Protein AF-R5M128-F1 (afdb_monomer_lite)

pLDDT: mean 86.74, std 19.08, range [31.5, 98.19]

Radius of gyration: 17.35 Å; chains: 1; bounding box: 44×53×37 Å

Foldseek 3Di:
DDDDPPVVVVVVPPPPPFQKKKWKWQDKDLDPVVVCVVCVVPPQWDWDADPSITIITRAMASDPVLSVLLNVLVVVVVTDIDIDMDGDDDPVLVVLRVVLNVVSVVDSDNVSNSVSRSVSNVCCCVRPVVVD

Sequence (132 aa):
MLLNSTYKEKLVNTFSEGKTYYFIQEGVYSSKEIMTENTKDIQVKTVDTLNNKHYVYLGITRDNNNAKKIKDIYEKKGYQIYIKEQNLSNEEFYNNVTQFDILVNSTDKASEILTIEEVVLANYEELIKKDK

Secondary structure (DSSP, 8-state):
----THHHHTTTTTS-SPEEEEEEEEEEES-HHHHHHHTTT--S-EEEEETTEEEEEEEEES-HHHHHHHHHHHHTTT---EEEEEEE--HHHHHHHHHHHHHHHT---HHHHHHHHHHHHHHHIIIIITT-

Structure (mmCIF, N/CA/C/O backbone):
data_AF-R5M128-F1
#
_entry.id   AF-R5M128-F1
#
loop_
_atom_site.group_PDB
_atom_site.id
_atom_site.type_symbol
_atom_site.label_atom_id
_atom_site.label_alt_id
_atom_site.label_comp_id
_atom_site.label_asym_id
_atom_site.label_entity_id
_atom_site.label_seq_id
_atom_site.pdbx_PDB_ins_code
_atom_site.Cartn_x
_atom_site.Cartn_y
_atom_site.Cartn_z
_atom_site.occupancy
_atom_site.B_iso_or_equiv
_atom_site.auth_seq_id
_atom_site.auth_comp_id
_atom_site.auth_asym_id
_atom_site.auth_atom_id
_atom_site.pdbx_PDB_model_num
ATOM 1 N N . MET A 1 1 ? 27.737 -44.359 1.177 1.00 41.59 1 MET A N 1
ATOM 2 C CA . MET A 1 1 ? 27.765 -43.246 0.205 1.00 41.59 1 MET A CA 1
ATOM 3 C C . MET A 1 1 ? 26.893 -42.139 0.785 1.00 41.59 1 MET A C 1
ATOM 5 O O . MET A 1 1 ? 25.680 -42.285 0.815 1.00 41.59 1 MET A O 1
ATOM 9 N N . LEU A 1 2 ? 27.514 -41.142 1.419 1.00 39.62 2 LEU A N 1
ATOM 10 C CA . LEU A 1 2 ? 26.831 -40.061 2.139 1.00 39.62 2 LEU A CA 1
ATOM 11 C C . LEU A 1 2 ? 26.387 -38.999 1.125 1.00 39.62 2 LEU A C 1
ATOM 13 O O . LEU A 1 2 ? 27.213 -38.249 0.615 1.00 39.62 2 LEU A O 1
ATOM 17 N N . LEU A 1 3 ? 25.095 -38.958 0.803 1.00 40.31 3 LEU A N 1
ATOM 18 C CA . LEU A 1 3 ? 24.503 -37.869 0.027 1.00 40.31 3 LEU A CA 1
ATOM 19 C C . LEU A 1 3 ? 24.224 -36.685 0.964 1.00 40.31 3 LEU A C 1
ATOM 21 O O . LEU A 1 3 ? 23.192 -36.620 1.623 1.00 40.31 3 LEU A O 1
ATOM 25 N N . ASN A 1 4 ? 25.225 -35.804 1.037 1.00 43.94 4 ASN A N 1
ATOM 26 C CA . ASN A 1 4 ? 25.215 -34.377 1.380 1.00 43.94 4 ASN A CA 1
ATOM 27 C C . ASN A 1 4 ? 23.921 -33.805 1.997 1.00 43.94 4 ASN A C 1
ATOM 29 O O . ASN A 1 4 ? 23.037 -33.316 1.288 1.00 43.94 4 ASN A O 1
ATOM 33 N N . SER A 1 5 ? 23.905 -33.699 3.330 1.00 46.16 5 SER A N 1
ATOM 34 C CA . SER A 1 5 ? 23.021 -32.799 4.096 1.00 46.16 5 SER A CA 1
ATOM 35 C C . SER A 1 5 ? 23.108 -31.335 3.635 1.00 46.16 5 SER A C 1
ATOM 37 O O . SER A 1 5 ? 22.156 -30.574 3.799 1.00 46.16 5 SER A O 1
ATOM 39 N N . THR A 1 6 ? 24.197 -30.968 2.959 1.00 45.31 6 THR A N 1
ATOM 40 C CA . THR A 1 6 ? 24.442 -29.644 2.380 1.00 45.31 6 THR A CA 1
ATOM 41 C C . THR A 1 6 ? 23.400 -29.245 1.330 1.00 45.31 6 THR A C 1
ATOM 43 O O . THR A 1 6 ? 23.139 -28.060 1.155 1.00 45.31 6 THR A O 1
ATOM 46 N N . TYR A 1 7 ? 22.767 -30.198 0.628 1.00 45.59 7 TYR A N 1
ATOM 47 C CA . TYR A 1 7 ? 21.752 -29.859 -0.381 1.00 45.59 7 TYR A CA 1
ATOM 48 C C . TYR A 1 7 ? 20.417 -29.437 0.253 1.00 45.59 7 TYR A C 1
ATOM 50 O O . TYR A 1 7 ? 19.707 -28.604 -0.305 1.00 45.59 7 TYR A O 1
ATOM 58 N N . LYS A 1 8 ? 20.096 -29.957 1.448 1.00 37.50 8 LYS A N 1
ATOM 59 C CA . LYS A 1 8 ? 18.916 -29.530 2.215 1.00 37.50 8 LYS A CA 1
ATOM 60 C C . LYS A 1 8 ? 19.147 -28.190 2.916 1.00 37.50 8 LYS A C 1
ATOM 62 O O . LYS A 1 8 ? 18.238 -27.371 2.924 1.00 37.50 8 LYS A O 1
ATOM 67 N N . GLU A 1 9 ? 20.355 -27.928 3.418 1.00 38.44 9 GLU A N 1
ATOM 68 C CA . GLU A 1 9 ? 20.714 -26.613 3.981 1.00 38.44 9 GLU A CA 1
ATOM 69 C C . GLU A 1 9 ? 20.738 -25.504 2.921 1.00 38.44 9 GLU A C 1
ATOM 71 O O . GLU A 1 9 ? 20.343 -24.372 3.193 1.00 38.44 9 GLU A O 1
ATOM 76 N N . LYS A 1 10 ? 21.110 -25.820 1.674 1.00 31.50 10 LYS A N 1
ATOM 77 C CA . LYS A 1 10 ? 21.168 -24.821 0.597 1.00 31.50 10 LYS A CA 1
ATOM 78 C C . LYS A 1 10 ? 19.793 -24.311 0.141 1.00 31.50 10 LYS A C 1
ATOM 80 O O . LYS A 1 10 ? 19.727 -23.236 -0.443 1.00 31.50 10 LYS A O 1
ATOM 85 N N . LEU A 1 11 ? 18.707 -25.032 0.437 1.00 35.72 11 LEU A N 1
ATOM 86 C CA . LEU A 1 11 ? 17.335 -24.562 0.192 1.00 35.72 11 LEU A CA 1
ATOM 87 C C . LEU A 1 11 ? 16.783 -23.686 1.330 1.00 35.72 11 LEU A C 1
ATOM 89 O O . LEU A 1 11 ? 15.752 -23.047 1.152 1.00 35.72 11 LEU A O 1
ATOM 93 N N . VAL A 1 12 ? 17.470 -23.624 2.476 1.00 37.47 12 VAL A N 1
ATOM 94 C CA . VAL A 1 12 ? 17.069 -22.810 3.638 1.00 37.47 12 VAL A CA 1
ATOM 95 C C . VAL A 1 12 ? 17.740 -21.423 3.626 1.00 37.47 12 VAL A C 1
ATOM 97 O O . VAL A 1 12 ? 17.265 -20.506 4.284 1.00 37.47 12 VAL A O 1
ATOM 100 N N . ASN A 1 13 ? 18.756 -21.209 2.781 1.00 36.06 13 ASN A N 1
ATOM 101 C CA . ASN A 1 13 ? 19.541 -19.966 2.702 1.00 36.06 13 ASN A CA 1
ATOM 102 C C . ASN A 1 13 ? 19.133 -19.001 1.565 1.00 36.06 13 ASN A C 1
ATOM 104 O O . ASN A 1 13 ? 19.962 -18.257 1.044 1.00 36.06 13 ASN A O 1
ATOM 108 N N . THR A 1 14 ? 17.866 -18.994 1.143 1.00 32.91 14 THR A N 1
ATOM 109 C CA . THR A 1 14 ? 17.341 -17.955 0.221 1.00 32.91 14 THR A CA 1
ATOM 110 C C . THR A 1 14 ? 16.036 -17.323 0.705 1.00 32.91 14 THR A C 1
ATOM 112 O O . THR A 1 14 ? 15.347 -16.654 -0.060 1.00 32.91 14 THR A O 1
ATOM 115 N N . PHE A 1 15 ? 15.725 -17.451 1.999 1.00 43.53 15 PHE A N 1
ATOM 116 C CA . PHE A 1 15 ? 15.064 -16.350 2.690 1.00 43.53 15 PHE A CA 1
ATOM 117 C C . PHE A 1 15 ? 16.120 -15.262 2.815 1.00 43.53 15 PHE A C 1
ATOM 119 O O . PHE A 1 15 ? 16.946 -15.285 3.721 1.00 43.53 15 PHE A O 1
ATOM 126 N N . SER A 1 16 ? 16.167 -14.354 1.843 1.00 41.44 16 SER A N 1
ATOM 127 C CA . SER A 1 16 ? 16.842 -13.081 2.052 1.00 41.44 16 SER A CA 1
ATOM 128 C C . SER A 1 16 ? 16.399 -12.550 3.415 1.00 41.44 16 SER A C 1
ATOM 130 O O . SER A 1 16 ? 15.191 -12.479 3.649 1.00 41.44 16 SER A O 1
ATOM 132 N N . GLU A 1 17 ? 17.333 -12.121 4.261 1.00 51.16 17 GLU A N 1
ATOM 133 C CA . GLU A 1 17 ? 17.104 -11.277 5.449 1.00 51.16 17 GLU A CA 1
ATOM 134 C C . GLU A 1 17 ? 16.503 -9.900 5.069 1.00 51.16 17 GLU A C 1
ATOM 136 O O . GLU A 1 17 ? 16.745 -8.876 5.701 1.00 51.16 17 GLU A O 1
ATOM 141 N N . GLY A 1 18 ? 15.757 -9.845 3.967 1.00 57.12 18 GLY A N 1
ATOM 142 C CA . GLY A 1 18 ? 14.994 -8.707 3.525 1.00 57.12 18 GLY A CA 1
ATOM 143 C C . GLY A 1 18 ? 13.799 -8.548 4.441 1.00 57.12 18 GLY A C 1
ATOM 144 O O . GLY A 1 18 ? 13.167 -9.509 4.884 1.00 57.12 18 GLY A O 1
ATOM 145 N N . LYS A 1 19 ? 13.497 -7.297 4.736 1.00 80.12 19 LYS A N 1
ATOM 146 C CA . LYS A 1 19 ? 12.359 -6.957 5.563 1.00 80.12 19 LYS A CA 1
ATOM 147 C C . LYS A 1 19 ? 11.105 -7.154 4.705 1.00 80.12 19 LYS A C 1
ATOM 149 O O . LYS A 1 19 ? 11.045 -6.642 3.589 1.00 80.12 19 LYS A O 1
ATOM 154 N N . THR A 1 20 ? 10.149 -7.949 5.184 1.00 91.50 20 THR A N 1
ATOM 155 C CA . THR A 1 20 ? 8.923 -8.275 4.436 1.00 91.50 20 THR A CA 1
ATOM 156 C C . THR A 1 20 ? 7.897 -7.152 4.544 1.00 91.50 20 THR A C 1
ATOM 158 O O . THR A 1 20 ? 7.686 -6.592 5.623 1.00 91.50 20 THR A O 1
ATOM 161 N N . TYR A 1 21 ? 7.252 -6.860 3.418 1.00 96.56 21 TYR A N 1
ATOM 162 C CA . TYR A 1 21 ? 6.179 -5.885 3.260 1.00 96.56 21 TYR A CA 1
ATOM 163 C C . TYR A 1 21 ? 5.002 -6.521 2.522 1.00 96.56 21 TYR A C 1
ATOM 165 O O . TYR A 1 21 ? 5.182 -7.362 1.641 1.00 96.56 21 TYR A O 1
ATOM 173 N N . TYR A 1 22 ? 3.803 -6.057 2.838 1.00 98.00 22 TYR A N 1
ATOM 174 C CA . TYR A 1 22 ? 2.559 -6.358 2.154 1.00 98.00 22 TYR A CA 1
ATOM 175 C C . TYR A 1 22 ? 2.201 -5.192 1.236 1.00 98.00 22 TYR A C 1
ATOM 177 O O . TYR A 1 22 ? 1.893 -4.094 1.693 1.00 98.00 22 TYR A O 1
ATOM 185 N N . PHE A 1 23 ? 2.230 -5.445 -0.066 1.00 97.94 23 PHE A N 1
ATOM 186 C CA . PHE A 1 23 ? 1.823 -4.511 -1.106 1.00 97.94 23 PHE A CA 1
ATOM 187 C C . PHE A 1 23 ? 0.350 -4.728 -1.435 1.00 97.94 23 PHE A C 1
ATOM 189 O O . PHE A 1 23 ? -0.051 -5.836 -1.806 1.00 97.94 23 PHE A O 1
ATOM 196 N N . ILE A 1 24 ? -0.448 -3.669 -1.322 1.00 98.12 24 ILE A N 1
ATOM 197 C CA . ILE A 1 24 ? -1.867 -3.673 -1.666 1.00 98.12 24 ILE A CA 1
ATOM 198 C C . ILE A 1 24 ? -1.977 -3.335 -3.152 1.00 98.12 24 ILE A C 1
ATOM 200 O O . ILE A 1 24 ? -1.887 -2.178 -3.546 1.00 98.12 24 ILE A O 1
ATOM 204 N N . GLN A 1 25 ? -2.118 -4.355 -3.991 1.00 97.50 25 GLN A N 1
ATOM 205 C CA . GLN A 1 25 ? -2.122 -4.240 -5.445 1.00 97.50 25 GLN A CA 1
ATOM 206 C C . GLN A 1 25 ? -3.552 -4.208 -5.992 1.00 97.50 25 GLN A C 1
ATOM 208 O O . GLN A 1 25 ? -4.340 -5.116 -5.726 1.00 97.50 25 GLN A O 1
ATOM 213 N N . GLU A 1 26 ? -3.852 -3.205 -6.813 1.00 95.69 26 GLU A N 1
ATOM 214 C CA . GLU A 1 26 ? -5.118 -3.106 -7.552 1.00 95.69 26 GLU A CA 1
ATOM 215 C C . GLU A 1 26 ? -5.064 -3.944 -8.830 1.00 95.69 26 GLU A C 1
ATOM 217 O O . GLU A 1 26 ? -5.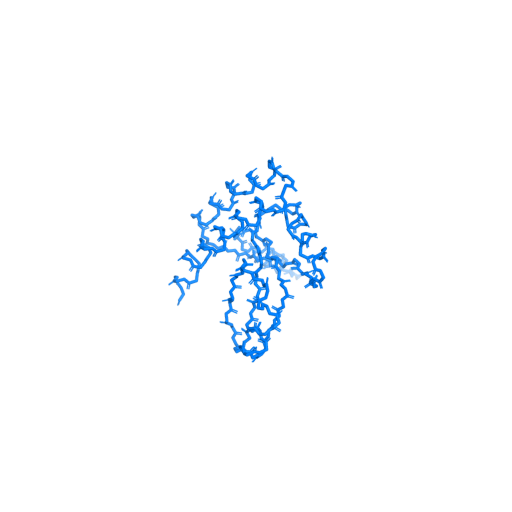882 -4.834 -9.049 1.00 95.69 26 GLU A O 1
ATOM 222 N N . GLY A 1 27 ? -4.018 -3.752 -9.631 1.00 93.75 27 GLY A N 1
ATOM 223 C CA . GLY A 1 27 ? -3.939 -4.376 -10.940 1.00 93.75 27 GLY A CA 1
ATOM 224 C C . GLY A 1 27 ? -2.544 -4.359 -11.542 1.00 93.75 27 GLY A C 1
ATOM 225 O O . GLY A 1 27 ? -1.613 -3.726 -11.036 1.00 93.75 27 GLY A O 1
ATOM 226 N N . VAL A 1 28 ? -2.417 -5.098 -12.642 1.00 95.19 28 VAL A N 1
ATOM 227 C CA . VAL A 1 28 ? -1.232 -5.099 -13.500 1.00 95.19 28 VAL A CA 1
ATOM 228 C C . VAL A 1 28 ? -1.689 -4.864 -14.929 1.00 95.19 28 VAL A C 1
ATOM 230 O O . VAL A 1 28 ? -2.492 -5.630 -15.459 1.00 95.19 28 VAL A O 1
ATOM 233 N N . TYR A 1 29 ? -1.150 -3.830 -15.561 1.00 94.94 29 TYR A N 1
ATOM 234 C CA . TYR A 1 29 ? -1.596 -3.365 -16.868 1.00 94.94 29 TYR A CA 1
ATOM 235 C C . TYR A 1 29 ? -0.469 -3.439 -17.889 1.00 94.94 29 TYR A C 1
ATOM 237 O O . TYR A 1 29 ? 0.658 -3.053 -17.605 1.00 94.94 29 TYR A O 1
ATOM 245 N N . SER A 1 30 ? -0.769 -3.894 -19.102 1.00 92.50 30 SER A N 1
ATOM 246 C CA . SER A 1 30 ? 0.180 -3.880 -20.226 1.00 92.50 30 SER A CA 1
ATOM 247 C C . SER A 1 30 ? 0.190 -2.555 -20.998 1.00 92.50 30 SER A C 1
ATOM 249 O O . SER A 1 30 ? 0.996 -2.385 -21.906 1.00 92.50 30 SER A O 1
ATOM 251 N N . SER A 1 31 ? -0.727 -1.634 -20.680 1.00 93.75 31 SER A N 1
ATOM 252 C CA . SER A 1 31 ? -0.841 -0.318 -21.310 1.00 93.75 31 SER A CA 1
ATOM 253 C C . SER A 1 31 ? -1.057 0.759 -20.256 1.00 93.75 31 SER A C 1
ATOM 255 O O . SER A 1 31 ? -1.929 0.630 -19.392 1.00 93.75 31 SER A O 1
ATOM 257 N N . LYS A 1 32 ? -0.287 1.844 -20.367 1.00 90.62 32 LYS A N 1
ATOM 258 C CA . LYS A 1 32 ? -0.420 3.033 -19.523 1.00 90.62 32 LYS A CA 1
ATOM 259 C C . LYS A 1 32 ? -1.794 3.689 -19.667 1.00 90.62 32 LYS A C 1
ATOM 261 O O . LYS A 1 32 ? -2.336 4.158 -18.679 1.00 90.62 32 LYS A O 1
ATOM 266 N N . GLU A 1 33 ? -2.361 3.694 -20.870 1.00 92.56 33 GLU A N 1
ATOM 267 C CA . GLU A 1 33 ? -3.670 4.301 -21.140 1.00 92.56 33 GLU A CA 1
ATOM 268 C C . GLU A 1 33 ? -4.788 3.576 -20.381 1.00 92.56 33 GLU A C 1
ATOM 270 O O . GLU A 1 33 ? -5.533 4.202 -19.632 1.00 92.56 33 GLU A O 1
ATOM 275 N N . ILE A 1 34 ? -4.826 2.242 -20.483 1.00 92.06 34 ILE A N 1
ATOM 276 C CA . ILE A 1 34 ? -5.805 1.404 -19.771 1.00 92.06 34 ILE A CA 1
ATOM 277 C C . ILE A 1 34 ? -5.644 1.564 -18.256 1.00 92.06 34 ILE A C 1
ATOM 279 O O . ILE A 1 34 ? -6.629 1.707 -17.537 1.00 92.06 34 ILE A O 1
ATOM 283 N N . MET A 1 35 ? -4.400 1.576 -17.768 1.00 94.38 35 MET A N 1
ATOM 284 C CA . MET A 1 35 ? -4.112 1.816 -16.355 1.00 94.38 35 MET A CA 1
ATOM 285 C C . MET A 1 35 ? -4.647 3.177 -15.896 1.00 94.38 35 MET A C 1
ATOM 287 O O . MET A 1 35 ? -5.277 3.264 -14.843 1.00 94.38 35 MET A O 1
ATOM 291 N N . THR A 1 36 ? -4.382 4.247 -16.650 1.00 90.50 36 THR A N 1
ATOM 292 C CA . THR A 1 36 ? -4.830 5.597 -16.297 1.00 90.50 36 THR A CA 1
ATOM 293 C C . THR A 1 36 ? -6.350 5.67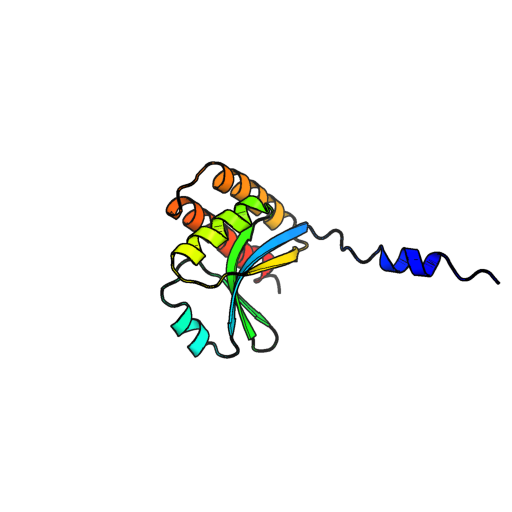4 -16.243 1.00 90.50 36 THR A C 1
ATOM 295 O O . THR A 1 36 ? -6.865 6.207 -15.266 1.00 90.50 36 THR A O 1
ATOM 298 N N . GLU A 1 37 ? -7.054 5.100 -17.219 1.00 92.25 37 GLU A N 1
ATOM 299 C CA . GLU A 1 37 ? -8.520 5.100 -17.244 1.00 92.25 37 GLU A CA 1
ATOM 300 C C . GLU A 1 37 ? -9.113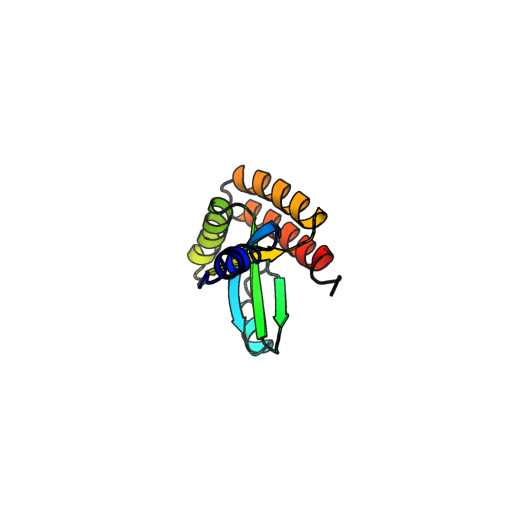 4.317 -16.064 1.00 92.25 37 GLU A C 1
ATOM 302 O O . GLU A 1 37 ? -9.962 4.836 -15.342 1.00 92.25 37 GLU A O 1
ATOM 307 N N . ASN A 1 38 ? -8.614 3.107 -15.799 1.00 88.75 38 ASN A N 1
ATOM 308 C CA . ASN A 1 38 ? -9.148 2.248 -14.736 1.00 88.75 38 ASN A CA 1
ATOM 309 C C . ASN A 1 38 ? -8.838 2.754 -13.324 1.00 88.75 38 ASN A C 1
ATOM 311 O O . ASN A 1 38 ? -9.535 2.416 -12.373 1.00 88.75 38 ASN A O 1
ATOM 315 N N . THR A 1 39 ? -7.796 3.572 -13.175 1.00 90.38 39 THR A N 1
ATOM 316 C CA . THR A 1 39 ? -7.360 4.083 -11.870 1.00 90.38 39 THR A CA 1
ATOM 317 C C . THR A 1 39 ? -7.617 5.579 -11.704 1.00 90.38 39 THR A C 1
ATOM 319 O O . THR A 1 39 ? -7.112 6.174 -10.752 1.00 90.38 39 THR A O 1
ATOM 322 N N . LYS A 1 40 ? -8.360 6.220 -12.615 1.00 90.50 40 LYS A N 1
ATOM 323 C CA . LYS A 1 40 ? -8.553 7.683 -12.637 1.00 90.50 40 LYS A CA 1
ATOM 324 C C . LYS A 1 40 ? -9.146 8.243 -11.342 1.00 90.50 40 LYS A C 1
ATOM 326 O O . LYS A 1 40 ? -8.734 9.309 -10.899 1.00 90.50 40 LYS A O 1
ATOM 331 N N . ASP A 1 41 ? -10.031 7.480 -10.705 1.00 91.94 41 ASP A N 1
ATOM 332 C CA . ASP A 1 41 ? -10.717 7.867 -9.467 1.00 91.94 41 ASP A CA 1
ATOM 333 C C . ASP A 1 41 ? -9.922 7.485 -8.202 1.00 91.94 41 ASP A C 1
ATOM 335 O O . ASP A 1 41 ? -10.329 7.771 -7.073 1.00 91.94 41 ASP A O 1
ATOM 339 N N . ILE A 1 42 ? -8.757 6.852 -8.377 1.00 91.69 42 ILE A N 1
ATOM 340 C CA . ILE A 1 42 ? -7.832 6.493 -7.305 1.00 91.69 42 ILE A CA 1
ATOM 341 C C . ILE A 1 42 ? -6.743 7.562 -7.214 1.00 91.69 42 ILE A C 1
ATOM 343 O O . ILE A 1 42 ? -5.833 7.618 -8.046 1.00 91.69 42 ILE A O 1
ATOM 347 N N . GLN A 1 43 ? -6.835 8.389 -6.173 1.00 87.19 43 GLN A N 1
ATOM 348 C CA . GLN A 1 43 ? -5.869 9.458 -5.901 1.00 87.19 43 GLN A CA 1
ATOM 349 C C . GLN A 1 43 ? -4.576 8.915 -5.283 1.00 87.19 43 GLN A C 1
ATOM 351 O O . GLN A 1 43 ? -3.487 9.202 -5.770 1.00 87.19 43 GLN A O 1
ATOM 356 N N . VAL A 1 44 ? -4.701 8.079 -4.250 1.00 91.00 44 VAL A N 1
ATOM 357 C CA . VAL A 1 44 ? -3.562 7.494 -3.533 1.00 91.00 44 VAL A CA 1
ATOM 358 C C . VAL A 1 44 ? -3.121 6.214 -4.240 1.00 91.00 44 VAL A C 1
ATOM 360 O O . VAL A 1 44 ? -3.787 5.182 -4.119 1.00 91.00 44 VAL A O 1
ATOM 363 N N . LYS A 1 45 ? -2.040 6.303 -5.027 1.00 95.06 45 LYS A N 1
ATOM 364 C CA . LYS A 1 45 ? -1.411 5.171 -5.724 1.00 95.06 45 LYS A CA 1
ATOM 365 C C . LYS A 1 45 ? 0.044 5.453 -6.108 1.00 95.06 45 LYS A C 1
ATOM 367 O O . LYS A 1 45 ? 0.417 6.591 -6.375 1.00 95.06 45 LYS A O 1
ATOM 372 N N . THR A 1 46 ? 0.827 4.390 -6.247 1.00 95.25 46 THR A N 1
ATOM 373 C CA . THR A 1 46 ? 2.139 4.370 -6.915 1.00 95.25 46 THR A CA 1
ATOM 374 C C . THR A 1 46 ? 2.107 3.344 -8.046 1.00 95.25 46 THR A C 1
ATOM 376 O O . THR A 1 46 ? 1.345 2.373 -7.998 1.00 95.25 46 THR A O 1
ATOM 379 N N . VAL A 1 47 ? 2.914 3.567 -9.085 1.00 93.94 47 VAL A N 1
ATOM 380 C CA . VAL A 1 47 ? 3.011 2.665 -10.237 1.00 93.94 47 VAL A CA 1
ATOM 381 C C . VAL A 1 47 ? 4.449 2.224 -10.433 1.00 93.94 47 VAL A C 1
ATOM 383 O O . VAL A 1 47 ? 5.302 3.047 -10.764 1.00 93.94 47 VAL A O 1
ATOM 386 N N . ASP A 1 48 ? 4.714 0.928 -10.303 1.00 91.06 48 ASP A N 1
ATOM 387 C CA . ASP A 1 48 ? 6.003 0.347 -10.682 1.00 91.06 48 ASP A CA 1
ATOM 388 C C . ASP A 1 48 ? 5.937 -0.218 -12.107 1.00 91.06 48 ASP A C 1
ATOM 390 O O . ASP A 1 48 ? 4.960 -0.868 -12.483 1.00 91.06 48 ASP A O 1
ATOM 394 N N . THR A 1 49 ? 6.952 0.060 -12.928 1.00 88.88 49 THR A N 1
ATOM 395 C CA . THR A 1 49 ? 6.992 -0.392 -14.326 1.00 88.88 49 THR A CA 1
ATOM 396 C C . THR A 1 49 ? 8.129 -1.379 -14.523 1.00 88.88 49 THR A C 1
ATOM 398 O O . THR A 1 49 ? 9.297 -1.009 -14.490 1.00 88.88 49 THR A O 1
ATOM 401 N N . LEU A 1 50 ? 7.777 -2.635 -14.790 1.00 86.38 50 LEU A N 1
ATOM 402 C CA . LEU A 1 50 ? 8.727 -3.724 -14.997 1.00 86.38 50 LEU A CA 1
ATOM 403 C C . LEU A 1 50 ? 8.302 -4.556 -16.207 1.00 86.38 50 LEU A C 1
ATOM 405 O O . LEU A 1 50 ? 7.158 -4.997 -16.284 1.00 86.38 50 LEU A O 1
ATOM 409 N N . ASN A 1 51 ? 9.221 -4.803 -17.146 1.00 87.19 51 ASN A N 1
ATOM 410 C CA . ASN A 1 51 ? 8.976 -5.626 -18.341 1.00 87.19 51 ASN A CA 1
ATOM 411 C C . ASN A 1 51 ? 7.708 -5.213 -19.119 1.00 87.19 51 ASN A C 1
ATOM 413 O O . ASN A 1 51 ? 6.877 -6.057 -19.460 1.00 87.19 51 ASN A O 1
ATOM 417 N N . ASN A 1 52 ? 7.539 -3.908 -19.356 1.00 88.19 52 ASN A N 1
ATOM 418 C CA . ASN A 1 52 ? 6.373 -3.307 -20.023 1.00 88.19 52 ASN A CA 1
ATOM 419 C C . ASN A 1 52 ? 5.024 -3.587 -19.333 1.00 88.19 52 ASN A C 1
ATOM 421 O O . ASN A 1 52 ? 3.969 -3.525 -19.964 1.00 88.19 52 ASN A O 1
ATOM 425 N N . LYS A 1 53 ? 5.047 -3.897 -18.037 1.00 92.94 53 LYS A N 1
ATOM 426 C CA . LYS A 1 53 ? 3.855 -4.004 -17.200 1.00 92.94 53 LYS A CA 1
ATOM 427 C C . LYS A 1 53 ? 3.876 -2.924 -16.136 1.00 92.94 53 LYS A C 1
ATOM 429 O O . LYS A 1 53 ? 4.926 -2.634 -15.571 1.00 92.94 53 LYS A O 1
ATOM 434 N N . HIS A 1 54 ? 2.707 -2.372 -15.858 1.00 93.81 54 HIS A N 1
ATOM 435 C CA . HIS A 1 54 ? 2.479 -1.333 -14.868 1.00 93.81 54 HIS A CA 1
ATOM 436 C C . HIS A 1 54 ? 1.726 -1.935 -13.686 1.00 93.81 54 HIS A C 1
ATOM 438 O O . HIS A 1 54 ? 0.568 -2.328 -13.822 1.00 93.81 54 HIS A O 1
ATOM 444 N N . TYR A 1 55 ? 2.402 -2.042 -12.551 1.00 95.06 55 TYR A N 1
ATOM 445 C CA . TYR A 1 55 ? 1.874 -2.577 -11.304 1.00 95.06 55 TYR A CA 1
ATOM 446 C C . TYR A 1 55 ? 1.364 -1.416 -10.464 1.00 95.06 55 TYR A C 1
ATOM 448 O O . TYR A 1 55 ? 2.137 -0.521 -10.127 1.00 95.06 55 TYR A O 1
ATOM 456 N N . VAL A 1 56 ? 0.071 -1.418 -10.149 1.00 96.69 56 VAL A N 1
ATOM 457 C CA . VAL A 1 56 ? -0.565 -0.346 -9.379 1.00 96.69 56 VAL A CA 1
ATOM 458 C C . VAL A 1 56 ? -0.682 -0.780 -7.928 1.00 96.69 56 VAL A C 1
ATOM 460 O O . VAL A 1 56 ? -1.392 -1.743 -7.622 1.00 96.69 56 VAL A O 1
ATOM 463 N N . TYR A 1 57 ? -0.009 -0.052 -7.041 1.00 97.44 57 TYR A N 1
ATOM 464 C CA . TYR A 1 57 ? -0.079 -0.268 -5.601 1.00 97.44 57 TYR A CA 1
ATOM 465 C C . TYR A 1 57 ? -0.806 0.890 -4.922 1.00 97.44 57 TYR A C 1
ATOM 467 O O . TYR A 1 57 ? -0.572 2.056 -5.237 1.00 97.44 57 TYR A O 1
ATOM 475 N N . LEU A 1 58 ? -1.694 0.547 -3.995 1.00 97.38 58 LEU A N 1
ATOM 476 C CA . LEU A 1 58 ? -2.577 1.459 -3.267 1.00 97.38 58 LEU A CA 1
ATOM 477 C C . LEU A 1 58 ? -2.194 1.616 -1.791 1.00 97.38 58 LEU A C 1
ATOM 479 O O . LEU A 1 58 ? -2.822 2.382 -1.071 1.00 97.38 58 LEU A O 1
ATOM 483 N N . GLY A 1 59 ? -1.190 0.869 -1.343 1.00 97.56 59 GLY A N 1
ATOM 484 C CA . GLY A 1 59 ? -0.664 0.932 0.010 1.00 97.56 59 GLY A CA 1
ATOM 485 C C . GLY A 1 59 ? 0.467 -0.068 0.209 1.00 97.56 59 GLY A C 1
ATOM 486 O O . GLY A 1 59 ? 0.592 -1.042 -0.549 1.00 97.56 59 GLY A O 1
ATOM 487 N N . ILE A 1 60 ? 1.294 0.187 1.216 1.00 98.19 60 ILE A N 1
ATOM 488 C CA . ILE A 1 60 ? 2.415 -0.668 1.611 1.00 98.19 60 ILE A CA 1
ATOM 489 C C . ILE A 1 60 ? 2.475 -0.681 3.134 1.00 98.19 60 ILE A C 1
ATOM 491 O O . ILE A 1 60 ? 2.572 0.352 3.777 1.00 98.19 60 ILE A O 1
ATOM 495 N N . THR A 1 61 ? 2.488 -1.864 3.726 1.00 98.19 61 THR A N 1
ATOM 496 C CA . THR A 1 61 ? 2.515 -2.018 5.185 1.00 98.19 61 THR A CA 1
ATOM 497 C C . THR A 1 61 ? 3.359 -3.217 5.565 1.00 98.19 61 THR A C 1
ATOM 499 O O . THR A 1 61 ? 3.610 -4.100 4.745 1.00 98.19 61 THR A O 1
ATOM 502 N N . ARG A 1 62 ? 3.821 -3.275 6.809 1.00 96.44 62 ARG A N 1
ATOM 503 C CA . ARG A 1 62 ? 4.485 -4.459 7.359 1.00 96.44 62 ARG A CA 1
ATOM 504 C C . ARG A 1 62 ? 3.588 -5.246 8.308 1.00 96.44 62 ARG A C 1
ATOM 506 O O . ARG A 1 62 ? 3.965 -6.336 8.738 1.00 96.44 62 ARG A O 1
ATOM 513 N N . ASP A 1 63 ? 2.396 -4.737 8.590 1.00 96.62 63 ASP A N 1
ATOM 514 C CA . ASP A 1 63 ? 1.395 -5.367 9.434 1.00 96.62 63 ASP A CA 1
ATOM 515 C C . ASP A 1 63 ? 0.289 -6.000 8.570 1.00 96.62 63 ASP A C 1
ATOM 517 O O . ASP A 1 63 ? -0.356 -5.362 7.737 1.00 96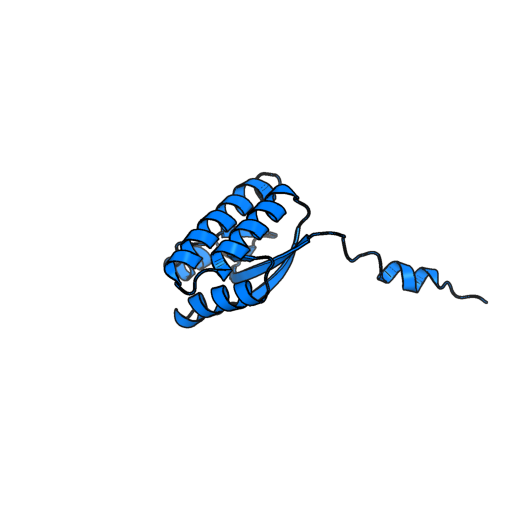.62 63 ASP A O 1
ATOM 521 N N . ASN A 1 64 ? 0.051 -7.298 8.766 1.00 95.25 64 ASN A N 1
ATOM 522 C CA . ASN A 1 64 ? -0.947 -8.042 7.997 1.00 95.25 64 ASN A CA 1
ATOM 523 C C . ASN A 1 64 ? -2.388 -7.555 8.257 1.00 95.25 64 ASN A C 1
ATOM 525 O O . ASN A 1 64 ? -3.232 -7.608 7.360 1.00 95.25 64 ASN A O 1
ATOM 529 N N . ASN A 1 65 ? -2.686 -7.083 9.469 1.00 96.62 65 ASN A N 1
ATOM 530 C CA . ASN A 1 65 ? -3.990 -6.524 9.815 1.00 96.62 65 ASN A CA 1
ATOM 531 C C . ASN A 1 65 ? -4.188 -5.162 9.150 1.00 96.62 65 ASN A C 1
ATOM 533 O O . ASN A 1 65 ? -5.263 -4.922 8.601 1.00 96.62 65 ASN A O 1
ATOM 537 N N . ASN A 1 66 ? -3.151 -4.320 9.107 1.00 97.94 66 ASN A N 1
ATOM 538 C CA . ASN A 1 66 ? -3.191 -3.078 8.330 1.00 97.94 66 ASN A CA 1
ATOM 539 C C . ASN A 1 66 ? -3.397 -3.373 6.842 1.00 97.94 66 ASN A C 1
ATOM 541 O O . ASN A 1 66 ? -4.238 -2.740 6.208 1.00 97.94 66 ASN A O 1
ATOM 545 N N . ALA A 1 67 ? -2.735 -4.401 6.297 1.00 98.12 67 ALA A N 1
ATOM 546 C CA . ALA A 1 67 ? -2.909 -4.787 4.896 1.00 98.12 67 ALA A CA 1
ATOM 547 C C . ALA A 1 67 ? -4.368 -5.146 4.581 1.00 98.12 67 ALA A C 1
ATOM 549 O O . ALA A 1 67 ? -4.916 -4.716 3.565 1.00 98.12 67 ALA A O 1
ATOM 550 N N . LYS A 1 68 ? -5.020 -5.897 5.477 1.00 97.88 68 LYS A N 1
ATOM 551 C CA . LYS A 1 68 ? -6.451 -6.222 5.382 1.00 97.88 68 LYS A CA 1
ATOM 552 C C . LYS A 1 68 ? -7.329 -4.979 5.530 1.00 97.88 68 LYS A C 1
ATOM 554 O O . LYS A 1 68 ? -8.243 -4.796 4.739 1.00 97.88 68 LYS A O 1
ATOM 559 N N . LYS A 1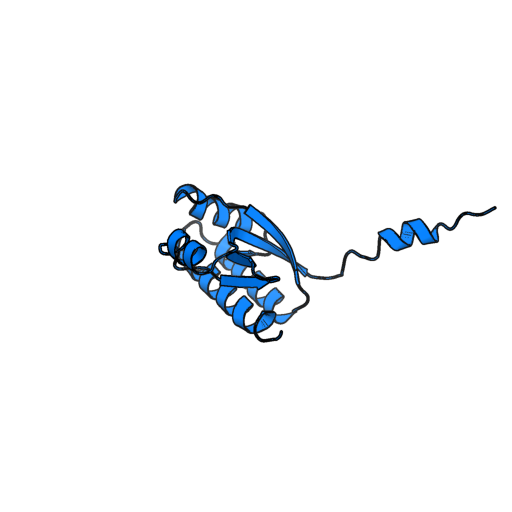 69 ? -7.023 -4.093 6.481 1.00 97.31 69 LYS A N 1
ATOM 560 C CA . LYS A 1 69 ? -7.762 -2.842 6.706 1.00 97.31 69 LYS A CA 1
ATOM 561 C C . LYS A 1 69 ? -7.736 -1.942 5.463 1.00 97.31 69 LYS A C 1
ATOM 563 O O . LYS A 1 69 ? -8.782 -1.459 5.035 1.00 97.31 69 LYS A O 1
ATOM 568 N N . ILE A 1 70 ? -6.567 -1.768 4.844 1.00 97.94 70 ILE A N 1
ATOM 569 C CA . ILE A 1 70 ? -6.399 -0.991 3.606 1.00 97.94 70 ILE A CA 1
ATOM 570 C C . ILE A 1 70 ? -7.135 -1.673 2.449 1.00 97.94 70 ILE A C 1
ATOM 572 O O . ILE A 1 70 ? -7.882 -1.021 1.718 1.00 97.94 70 ILE A O 1
ATOM 576 N N . LYS A 1 71 ? -6.984 -2.996 2.311 1.00 97.69 71 LYS A N 1
ATOM 577 C CA . LYS A 1 71 ? -7.715 -3.791 1.320 1.00 97.69 71 LYS A CA 1
ATOM 578 C C . LYS A 1 71 ? -9.230 -3.564 1.419 1.00 97.69 71 LYS A C 1
ATOM 580 O O . LYS A 1 71 ? -9.853 -3.216 0.417 1.00 97.69 71 LYS A O 1
ATOM 585 N N . ASP A 1 72 ? -9.798 -3.680 2.615 1.00 97.81 72 ASP A N 1
ATOM 586 C CA . ASP A 1 72 ? -11.236 -3.530 2.852 1.00 97.81 72 ASP A CA 1
ATOM 587 C C . ASP A 1 72 ? -11.752 -2.133 2.471 1.00 97.81 72 ASP A C 1
ATOM 589 O O . ASP A 1 72 ? -12.882 -1.997 1.999 1.00 97.81 72 ASP A O 1
ATOM 593 N N . ILE A 1 73 ? -10.946 -1.077 2.658 1.00 97.06 73 ILE A N 1
ATOM 594 C CA . ILE A 1 73 ? -11.308 0.295 2.261 1.00 97.06 73 ILE A CA 1
ATOM 595 C C . ILE A 1 73 ? -11.550 0.378 0.752 1.00 97.06 73 ILE A C 1
ATOM 597 O O . ILE A 1 73 ? -12.515 1.012 0.321 1.00 97.06 73 ILE A O 1
ATOM 601 N N . TYR A 1 74 ? -10.686 -0.241 -0.050 1.00 96.50 74 TYR A N 1
ATOM 602 C CA . TYR A 1 74 ? -10.794 -0.205 -1.506 1.00 96.50 74 TYR A CA 1
ATOM 603 C C . TYR A 1 74 ? -11.810 -1.219 -2.047 1.00 96.50 74 TYR A C 1
ATOM 605 O O . TYR A 1 74 ? -12.556 -0.880 -2.966 1.00 96.50 74 TYR A O 1
ATOM 613 N N . GLU A 1 75 ? -11.942 -2.403 -1.445 1.00 96.50 75 GLU A N 1
ATOM 614 C CA . GLU A 1 75 ? -12.986 -3.364 -1.835 1.00 96.50 75 GLU A CA 1
ATOM 615 C C . GLU A 1 75 ? -14.396 -2.803 -1.595 1.00 96.50 75 GLU A C 1
ATOM 617 O O . GLU A 1 75 ? -15.271 -2.941 -2.449 1.00 96.50 75 GLU A O 1
ATOM 622 N N . LYS A 1 76 ? -14.611 -2.051 -0.504 1.00 96.25 76 LYS A N 1
ATOM 623 C CA . LYS A 1 76 ? -15.874 -1.322 -0.266 1.00 96.25 76 LYS A CA 1
ATOM 624 C C . LYS A 1 76 ? -16.165 -0.242 -1.313 1.00 96.25 76 LYS A C 1
ATOM 626 O O . LYS A 1 76 ? -17.319 0.149 -1.468 1.00 96.25 76 LYS A O 1
ATOM 631 N N . LYS A 1 77 ? -15.142 0.240 -2.024 1.00 93.25 77 LYS A N 1
ATOM 632 C CA . LYS A 1 77 ? -15.276 1.173 -3.155 1.00 93.25 77 LYS A CA 1
ATOM 633 C C . LYS A 1 77 ? -15.452 0.456 -4.502 1.00 93.25 77 LYS A C 1
ATOM 635 O O . LYS A 1 77 ? -15.579 1.130 -5.516 1.00 93.25 77 LYS A O 1
ATOM 640 N N . GLY A 1 78 ? -15.483 -0.880 -4.514 1.00 94.06 78 GLY A N 1
ATOM 641 C CA . GLY A 1 78 ? -15.711 -1.695 -5.709 1.00 94.06 78 GLY A CA 1
ATOM 642 C C . GLY A 1 78 ? -14.446 -2.145 -6.441 1.00 94.06 78 GLY A C 1
ATOM 643 O O . GLY A 1 78 ? -14.558 -2.718 -7.521 1.00 94.06 78 GLY A O 1
ATOM 644 N N . TYR A 1 79 ? -13.255 -1.916 -5.879 1.00 93.88 79 TYR A N 1
ATOM 645 C CA . TYR A 1 79 ? -12.000 -2.361 -6.488 1.00 93.88 79 TYR A CA 1
ATOM 646 C C . TYR A 1 79 ? -11.670 -3.798 -6.094 1.00 93.88 79 TYR A C 1
ATOM 648 O O . TYR A 1 79 ? -11.881 -4.204 -4.954 1.00 93.88 79 TYR A O 1
ATOM 656 N N . GLN A 1 80 ? -11.097 -4.563 -7.020 1.00 93.56 80 GLN A N 1
ATOM 657 C CA . GLN A 1 80 ? -10.560 -5.883 -6.713 1.00 93.56 80 GLN A CA 1
ATOM 658 C C . GLN A 1 80 ? -9.113 -5.745 -6.242 1.00 93.56 80 GLN A C 1
ATOM 660 O O . GLN A 1 80 ? -8.267 -5.255 -6.982 1.00 93.56 80 GLN A O 1
ATOM 665 N N . ILE A 1 81 ? -8.825 -6.187 -5.017 1.00 96.69 81 ILE A N 1
ATOM 666 C CA . ILE A 1 81 ? -7.544 -5.913 -4.365 1.00 96.69 81 ILE A CA 1
ATOM 667 C C . ILE A 1 81 ? -6.824 -7.197 -3.957 1.00 96.69 81 ILE A C 1
ATOM 669 O O . ILE A 1 81 ? -7.398 -8.123 -3.374 1.00 96.69 81 ILE A O 1
ATOM 673 N N . TYR A 1 82 ? -5.518 -7.219 -4.201 1.00 97.12 82 TYR A N 1
ATOM 674 C CA . TYR A 1 82 ? -4.625 -8.322 -3.877 1.00 97.12 82 TYR A CA 1
ATOM 675 C C . TYR A 1 82 ? -3.553 -7.870 -2.893 1.00 97.12 82 TYR A C 1
ATOM 677 O O . TYR A 1 82 ? -2.971 -6.806 -3.052 1.00 97.1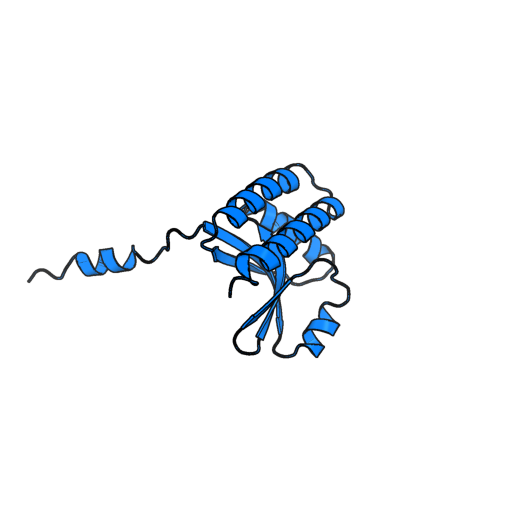2 82 TYR A O 1
ATOM 685 N N . ILE A 1 83 ? -3.234 -8.711 -1.912 1.00 97.50 83 ILE A N 1
ATOM 686 C CA . ILE A 1 83 ? -2.078 -8.496 -1.038 1.00 97.50 83 ILE A CA 1
ATOM 687 C C . ILE A 1 83 ? -0.919 -9.332 -1.585 1.00 97.50 83 ILE A C 1
ATOM 689 O O . ILE A 1 83 ? -1.072 -10.537 -1.806 1.00 97.50 83 ILE A O 1
ATOM 693 N N . LYS A 1 84 ? 0.223 -8.693 -1.843 1.00 95.81 84 LYS A N 1
ATOM 694 C CA . LYS A 1 84 ? 1.443 -9.337 -2.341 1.00 95.81 84 LYS A CA 1
ATOM 695 C C . LYS A 1 84 ? 2.589 -9.104 -1.374 1.00 95.81 84 LYS A C 1
ATOM 697 O O . LYS A 1 84 ? 2.899 -7.965 -1.049 1.00 95.81 84 LYS A O 1
ATOM 702 N N . GLU A 1 85 ? 3.227 -10.179 -0.940 1.00 95.19 85 GLU A N 1
ATOM 703 C CA . GLU A 1 85 ? 4.437 -10.081 -0.131 1.00 95.19 85 GLU A CA 1
ATOM 704 C C . GLU A 1 85 ? 5.635 -9.732 -1.013 1.00 95.19 85 GLU A C 1
ATOM 706 O O . GLU A 1 85 ? 5.831 -10.327 -2.076 1.00 95.19 85 GLU A O 1
ATOM 711 N N . GLN A 1 86 ? 6.430 -8.763 -0.570 1.00 92.00 86 GLN A N 1
ATOM 712 C CA . GLN A 1 86 ? 7.697 -8.401 -1.192 1.00 92.00 86 GLN A CA 1
ATOM 713 C C . GLN A 1 86 ? 8.753 -8.170 -0.116 1.00 92.00 86 GLN A C 1
ATOM 715 O O . GLN A 1 86 ? 8.470 -7.610 0.944 1.00 92.00 86 GLN A O 1
ATOM 720 N N . ASN A 1 87 ? 9.984 -8.580 -0.408 1.00 91.19 87 ASN A N 1
ATOM 721 C CA . ASN A 1 87 ? 11.130 -8.304 0.446 1.00 91.19 87 ASN A CA 1
ATOM 722 C C . ASN A 1 87 ? 11.898 -7.117 -0.125 1.00 91.19 87 ASN A C 1
ATOM 724 O O . ASN A 1 87 ? 12.277 -7.130 -1.297 1.00 91.19 87 ASN A O 1
ATOM 728 N N . LEU A 1 88 ? 12.139 -6.114 0.716 1.00 89.69 88 LEU A N 1
ATOM 729 C CA . LEU A 1 88 ? 12.966 -4.961 0.380 1.00 89.69 88 LEU A CA 1
ATOM 730 C C . LEU A 1 88 ? 14.111 -4.833 1.382 1.00 89.69 88 LEU A C 1
ATOM 732 O O . LEU A 1 88 ? 13.961 -5.123 2.573 1.00 89.69 88 LEU A O 1
ATOM 736 N N . SER A 1 89 ? 15.247 -4.354 0.887 1.00 88.69 89 SER A N 1
ATOM 737 C CA . SER A 1 89 ? 16.459 -4.136 1.676 1.00 88.69 89 SER A CA 1
ATOM 738 C C . SER A 1 89 ? 16.774 -2.644 1.747 1.00 88.69 89 SER A C 1
ATOM 740 O O . SER A 1 89 ? 17.737 -2.182 1.148 1.00 88.69 89 SER A O 1
ATOM 742 N N . ASN A 1 90 ? 15.937 -1.885 2.459 1.00 91.56 90 ASN A N 1
ATOM 743 C CA . ASN A 1 90 ? 16.180 -0.476 2.773 1.00 91.56 90 ASN A CA 1
ATOM 744 C C . ASN A 1 90 ? 15.774 -0.214 4.234 1.00 91.56 90 ASN A C 1
ATOM 746 O O . ASN A 1 90 ? 14.624 -0.426 4.628 1.00 91.56 90 ASN A O 1
ATOM 750 N N . GLU A 1 91 ? 16.742 0.170 5.066 1.00 91.62 91 GLU A N 1
ATOM 751 C CA . GLU A 1 91 ? 16.531 0.338 6.506 1.00 91.62 91 GLU A CA 1
ATOM 752 C C . GLU A 1 91 ? 15.718 1.585 6.855 1.00 91.62 91 GLU A C 1
ATOM 754 O O . GLU A 1 91 ? 14.880 1.527 7.755 1.00 91.62 91 GLU A O 1
ATOM 759 N N . GLU A 1 92 ? 15.914 2.673 6.120 1.00 93.88 92 GLU A N 1
ATOM 760 C CA . GLU A 1 92 ? 15.177 3.916 6.317 1.00 93.88 92 GLU A CA 1
ATOM 761 C C . GLU A 1 92 ? 13.692 3.723 6.000 1.00 93.88 92 GLU A C 1
ATOM 763 O O . GLU A 1 92 ? 12.836 3.943 6.857 1.00 93.88 92 GLU A O 1
ATOM 768 N N . PHE A 1 93 ? 13.385 3.173 4.824 1.00 95.62 93 PHE A N 1
ATOM 769 C CA . PHE A 1 93 ? 12.016 2.868 4.420 1.00 95.62 93 PHE A CA 1
ATOM 770 C C . PHE A 1 93 ? 11.333 1.916 5.409 1.00 95.62 93 PHE A C 1
ATOM 772 O O . PHE A 1 93 ? 10.166 2.082 5.753 1.00 95.62 93 PHE A O 1
ATOM 779 N N . TYR A 1 94 ? 12.063 0.929 5.929 1.00 94.62 94 TYR A N 1
ATOM 780 C CA . TYR A 1 94 ? 11.558 0.050 6.981 1.00 94.62 94 TYR A CA 1
ATOM 781 C C . TYR A 1 94 ? 11.153 0.784 8.248 1.00 94.62 94 TYR A C 1
ATOM 783 O O . TYR A 1 94 ? 10.072 0.526 8.780 1.00 94.62 94 TYR A O 1
ATOM 791 N N . ASN A 1 95 ? 12.018 1.664 8.745 1.00 94.81 95 ASN A N 1
ATOM 792 C CA . ASN A 1 95 ? 11.740 2.417 9.957 1.00 94.81 95 ASN A CA 1
ATOM 793 C C . ASN A 1 95 ? 10.532 3.337 9.739 1.00 94.81 95 ASN A C 1
ATOM 795 O O . ASN A 1 95 ? 9.641 3.363 10.587 1.00 94.81 95 ASN A O 1
ATOM 799 N N . ASN A 1 96 ? 10.444 3.980 8.570 1.00 96.25 96 ASN A N 1
ATOM 800 C CA . ASN A 1 96 ? 9.324 4.848 8.208 1.00 96.25 96 ASN A CA 1
ATOM 801 C C . ASN A 1 96 ? 8.001 4.069 8.173 1.00 96.25 96 ASN A C 1
ATOM 803 O O . ASN A 1 96 ? 7.072 4.418 8.899 1.00 96.25 96 ASN A O 1
ATOM 807 N N . VAL A 1 97 ? 7.922 2.957 7.429 1.00 97.31 97 VAL A N 1
ATOM 808 C CA . VAL A 1 97 ? 6.691 2.139 7.360 1.00 97.31 97 VAL A CA 1
ATOM 809 C C . VAL A 1 97 ? 6.297 1.592 8.732 1.00 97.31 97 VAL A C 1
ATOM 811 O O . VAL A 1 97 ? 5.121 1.575 9.067 1.00 97.31 97 VAL A O 1
ATOM 814 N N . THR A 1 98 ? 7.266 1.225 9.575 1.00 96.06 98 THR A N 1
ATOM 815 C CA . THR A 1 98 ? 6.978 0.761 10.944 1.00 96.06 98 THR A CA 1
ATOM 816 C C . THR A 1 98 ? 6.305 1.844 11.790 1.00 96.06 98 THR A C 1
ATOM 818 O O . THR A 1 98 ? 5.398 1.545 12.562 1.00 96.06 98 THR A O 1
ATOM 821 N N . GLN A 1 99 ? 6.727 3.104 11.655 1.00 96.69 99 GLN A N 1
ATOM 822 C CA . GLN A 1 99 ? 6.088 4.218 12.359 1.00 96.69 99 GLN A CA 1
ATOM 823 C C . GLN A 1 99 ? 4.692 4.503 11.799 1.00 96.69 99 GLN A C 1
ATOM 825 O O . GLN A 1 99 ? 3.755 4.708 12.570 1.00 96.69 99 GLN A O 1
ATOM 830 N N . PHE A 1 100 ? 4.527 4.457 10.476 1.00 97.62 100 PHE A N 1
ATOM 831 C CA . PHE A 1 100 ? 3.222 4.632 9.840 1.00 97.62 100 PHE A CA 1
ATOM 832 C C . PHE A 1 100 ? 2.237 3.516 10.212 1.00 97.62 100 PHE A C 1
ATOM 834 O O . PHE A 1 100 ? 1.072 3.806 10.474 1.00 97.62 100 PHE A O 1
ATOM 841 N N . ASP A 1 101 ? 2.703 2.275 10.371 1.00 97.75 101 ASP A N 1
ATOM 842 C CA . ASP A 1 101 ? 1.874 1.154 10.825 1.00 97.75 101 ASP A CA 1
ATOM 843 C C . ASP A 1 101 ? 1.273 1.382 12.216 1.00 97.75 101 ASP A C 1
ATOM 845 O O . ASP A 1 101 ? 0.136 0.976 12.472 1.00 97.75 101 ASP A O 1
ATOM 849 N N . ILE A 1 102 ? 1.994 2.063 13.113 1.00 97.69 102 ILE A N 1
ATOM 850 C CA . ILE A 1 102 ? 1.468 2.457 14.428 1.00 97.69 102 ILE A CA 1
ATOM 851 C C . ILE A 1 102 ? 0.320 3.463 14.259 1.00 97.69 102 ILE A C 1
ATOM 853 O O . ILE A 1 102 ? -0.714 3.333 14.916 1.00 97.69 102 ILE A O 1
ATOM 857 N N . LEU A 1 103 ? 0.475 4.438 13.356 1.00 97.75 103 LEU A N 1
ATOM 858 C CA . LEU A 1 103 ? -0.556 5.439 13.075 1.00 97.75 103 LEU A CA 1
ATOM 859 C C . LEU A 1 103 ? -1.809 4.797 12.467 1.00 97.75 103 LEU A C 1
ATOM 861 O O . LEU A 1 103 ? -2.908 5.053 12.956 1.00 97.75 103 LEU A O 1
ATOM 865 N N . VAL A 1 104 ? -1.659 3.911 11.477 1.00 97.31 104 VAL A N 1
ATOM 866 C CA . VAL A 1 104 ? -2.783 3.165 10.880 1.00 97.31 104 VAL A CA 1
ATOM 867 C C . VAL A 1 104 ? -3.500 2.306 11.928 1.00 97.31 104 VAL A C 1
ATOM 869 O O . VAL A 1 104 ? -4.730 2.261 11.958 1.00 97.31 104 VAL A O 1
ATOM 872 N N . ASN A 1 105 ? -2.757 1.667 12.835 1.00 96.19 105 ASN A N 1
ATOM 873 C CA . ASN A 1 105 ? -3.339 0.865 13.913 1.00 96.19 105 ASN A CA 1
ATOM 874 C C . ASN A 1 105 ? -4.143 1.703 14.927 1.00 96.19 105 ASN A C 1
ATOM 876 O O . ASN A 1 105 ? -5.061 1.184 15.559 1.00 96.19 105 ASN A O 1
ATOM 880 N N . SER A 1 106 ? -3.832 2.994 15.067 1.00 96.38 106 SER A N 1
ATOM 881 C CA . SER A 1 106 ? -4.493 3.910 16.010 1.00 96.38 106 SER A CA 1
ATOM 882 C C . SER A 1 106 ? -5.814 4.515 15.519 1.00 96.38 106 SER A C 1
ATOM 884 O O . SER A 1 106 ? -6.472 5.235 16.271 1.00 96.38 106 SER A O 1
ATOM 886 N N . THR A 1 107 ? -6.218 4.242 14.276 1.00 96.50 107 THR A N 1
ATOM 887 C CA . THR A 1 107 ? -7.433 4.810 13.682 1.00 96.50 107 THR A CA 1
ATOM 888 C C . THR A 1 107 ? -8.196 3.786 12.849 1.00 96.50 107 THR A C 1
ATOM 890 O O . THR A 1 107 ? -7.624 2.886 12.238 1.00 96.50 107 THR A O 1
ATOM 893 N N . ASP A 1 108 ? -9.514 3.949 12.782 1.00 94.50 108 ASP A N 1
ATOM 894 C CA . ASP A 1 108 ? -10.394 3.190 11.887 1.00 94.50 108 ASP A CA 1
ATOM 895 C C . ASP A 1 108 ? -10.989 4.067 10.775 1.00 94.50 108 ASP A C 1
ATOM 897 O O . ASP A 1 108 ? -11.772 3.597 9.944 1.00 94.50 108 ASP A O 1
ATOM 901 N N . LYS A 1 109 ? -10.635 5.360 10.730 1.00 97.50 109 LYS A N 1
ATOM 902 C CA . LYS A 1 109 ? -11.158 6.273 9.714 1.00 97.50 109 LYS A CA 1
ATOM 903 C C . LYS A 1 109 ? -10.433 6.063 8.393 1.00 97.50 109 LYS A C 1
ATOM 905 O O . LYS A 1 109 ? -9.255 6.379 8.260 1.00 97.50 109 LYS A O 1
ATOM 910 N N . ALA A 1 110 ? -11.180 5.625 7.380 1.00 96.44 110 ALA A N 1
ATOM 911 C CA . ALA A 1 110 ? -10.641 5.369 6.047 1.00 96.44 110 ALA A CA 1
ATOM 912 C C . ALA A 1 110 ? -9.876 6.566 5.459 1.00 96.44 110 ALA A C 1
ATOM 914 O O . ALA A 1 110 ? -8.838 6.374 4.844 1.00 96.44 110 ALA A O 1
ATOM 915 N N . SER A 1 111 ? -10.352 7.798 5.659 1.00 96.00 111 SER A N 1
ATOM 916 C CA . SER A 1 111 ? -9.667 8.995 5.155 1.00 96.00 111 SER A CA 1
ATOM 917 C C . SER A 1 111 ? -8.295 9.211 5.794 1.00 96.00 111 SER A C 1
ATOM 919 O O . SER A 1 111 ? -7.354 9.533 5.085 1.00 96.00 111 SER A O 1
ATOM 921 N N . GLU A 1 112 ? -8.168 9.004 7.108 1.00 97.81 112 GLU A N 1
ATOM 922 C CA . GLU A 1 112 ? -6.892 9.166 7.821 1.00 97.81 112 GLU A CA 1
ATOM 923 C C . GLU A 1 112 ? -5.889 8.093 7.384 1.00 97.81 112 GLU A C 1
ATOM 925 O O . GLU A 1 112 ? -4.737 8.406 7.103 1.00 97.81 112 GLU A O 1
ATOM 930 N N . ILE A 1 113 ? -6.354 6.848 7.239 1.00 98.19 113 ILE A N 1
ATOM 931 C CA . ILE A 1 113 ? -5.540 5.730 6.745 1.00 98.19 113 ILE A CA 1
ATOM 932 C C . ILE A 1 113 ? -5.014 6.030 5.340 1.00 98.19 113 ILE A C 1
ATOM 934 O O . ILE A 1 113 ? -3.828 5.870 5.086 1.00 98.19 113 ILE A O 1
ATOM 938 N N . LEU A 1 114 ? -5.871 6.514 4.436 1.00 97.12 114 LEU A N 1
ATOM 939 C CA . LEU A 1 114 ? -5.461 6.835 3.067 1.00 97.12 114 LEU A CA 1
ATOM 940 C C . LEU A 1 114 ? -4.448 7.985 3.008 1.00 97.12 114 LEU A C 1
ATOM 942 O O . LEU A 1 114 ? -3.537 7.931 2.189 1.00 97.12 114 LEU A O 1
ATOM 946 N N . THR A 1 115 ? -4.562 8.990 3.880 1.00 97.56 115 THR A N 1
ATOM 947 C CA . THR A 1 115 ? -3.551 10.054 3.991 1.00 97.56 115 THR A CA 1
ATOM 948 C C . THR A 1 115 ? -2.214 9.518 4.507 1.00 97.56 115 THR A C 1
ATOM 950 O O . THR A 1 115 ? -1.165 9.950 4.039 1.00 97.56 115 THR A O 1
ATOM 953 N N . ILE A 1 116 ? -2.222 8.561 5.439 1.00 98.06 116 ILE A N 1
ATOM 954 C CA . ILE A 1 116 ? -0.987 7.909 5.898 1.00 98.06 116 ILE A CA 1
ATOM 955 C C . ILE A 1 116 ? -0.356 7.103 4.755 1.00 98.06 116 ILE A C 1
ATOM 957 O O . ILE A 1 116 ? 0.838 7.247 4.492 1.00 98.06 116 ILE A O 1
ATOM 961 N N . GLU A 1 117 ? -1.154 6.313 4.032 1.00 97.94 117 GLU A N 1
ATOM 962 C CA . GLU A 1 117 ? -0.665 5.528 2.894 1.00 97.94 117 GLU A CA 1
ATOM 963 C C . GLU A 1 117 ? -0.118 6.415 1.771 1.00 97.94 117 GLU A C 1
ATOM 965 O O . GLU A 1 117 ? 0.888 6.068 1.165 1.00 97.94 117 GLU A O 1
ATOM 970 N N . GLU A 1 118 ? -0.689 7.596 1.526 1.00 97.69 118 GLU A N 1
ATOM 971 C CA . GLU A 1 118 ? -0.124 8.563 0.576 1.00 97.69 118 GLU A CA 1
ATOM 972 C C . GLU A 1 118 ? 1.333 8.914 0.910 1.00 97.69 118 GLU A C 1
ATOM 974 O O . GLU A 1 118 ? 2.199 8.898 0.030 1.00 97.69 118 GLU A O 1
ATOM 979 N N . VAL A 1 119 ? 1.631 9.142 2.192 1.00 97.81 119 VAL A N 1
ATOM 980 C CA . VAL A 1 119 ? 2.994 9.418 2.661 1.00 97.81 119 VAL A CA 1
ATOM 981 C C . VAL A 1 119 ? 3.888 8.185 2.523 1.00 97.81 119 VAL A C 1
ATOM 983 O O . VAL A 1 119 ? 5.037 8.310 2.091 1.00 97.81 119 VAL A O 1
ATOM 986 N N . VAL A 1 120 ? 3.380 6.990 2.840 1.00 97.94 120 VAL A N 1
ATOM 987 C CA . VAL A 1 120 ? 4.126 5.733 2.665 1.00 97.94 120 VAL A CA 1
ATOM 988 C C . VAL A 1 120 ? 4.503 5.514 1.198 1.00 97.94 120 VAL A C 1
ATOM 990 O O . VAL A 1 120 ? 5.657 5.207 0.892 1.00 97.94 120 VAL A O 1
ATOM 993 N N . LEU A 1 121 ? 3.554 5.697 0.280 1.00 97.62 121 LEU A N 1
ATOM 994 C CA . LEU A 1 121 ? 3.784 5.521 -1.150 1.00 97.62 121 LEU A CA 1
ATOM 995 C C . LEU A 1 121 ? 4.768 6.566 -1.694 1.00 97.62 121 LEU A C 1
ATOM 997 O O . LEU A 1 121 ? 5.626 6.222 -2.505 1.00 97.62 121 LEU A O 1
ATOM 1001 N N . ALA A 1 122 ? 4.710 7.810 -1.209 1.00 96.38 122 ALA A N 1
ATOM 1002 C CA . ALA A 1 122 ? 5.701 8.831 -1.545 1.00 96.38 122 ALA A CA 1
ATOM 1003 C C . ALA A 1 122 ? 7.114 8.453 -1.056 1.00 96.38 122 ALA A C 1
ATOM 1005 O O . ALA A 1 122 ? 8.078 8.575 -1.811 1.00 96.38 122 ALA A O 1
ATOM 1006 N N . ASN A 1 123 ? 7.235 7.917 0.165 1.00 96.12 123 ASN A N 1
ATOM 1007 C CA . ASN A 1 123 ? 8.505 7.407 0.700 1.00 96.12 123 ASN A CA 1
ATOM 1008 C C . ASN A 1 123 ? 9.047 6.240 -0.136 1.00 96.12 123 ASN A C 1
ATOM 1010 O O . ASN A 1 123 ? 10.248 6.147 -0.366 1.00 96.12 123 ASN A O 1
ATOM 1014 N N . TYR A 1 124 ? 8.172 5.351 -0.608 1.00 96.19 124 TYR A N 1
ATOM 1015 C CA . TYR A 1 124 ? 8.558 4.247 -1.483 1.00 96.19 124 TYR A CA 1
ATOM 1016 C C . TYR A 1 124 ? 9.104 4.745 -2.830 1.00 96.19 124 TYR A C 1
ATOM 1018 O O . TYR A 1 124 ? 10.149 4.283 -3.292 1.00 96.19 124 TYR A O 1
ATOM 1026 N N . GLU A 1 125 ? 8.428 5.715 -3.450 1.00 94.50 125 GLU A N 1
ATOM 1027 C CA . GLU A 1 125 ? 8.903 6.362 -4.679 1.00 94.50 125 GLU A CA 1
ATOM 1028 C C . GLU A 1 125 ? 10.289 6.990 -4.487 1.00 94.50 125 GLU A C 1
ATOM 1030 O O . GLU A 1 125 ? 11.169 6.836 -5.334 1.00 94.50 125 GLU A O 1
ATOM 1035 N N . GLU A 1 126 ? 10.502 7.672 -3.363 1.00 94.19 126 GLU A N 1
ATOM 1036 C CA . GLU A 1 126 ? 11.749 8.373 -3.078 1.00 94.19 126 GLU A CA 1
ATOM 1037 C C . GLU A 1 126 ? 12.911 7.444 -2.716 1.00 94.19 126 GLU A C 1
ATOM 1039 O O . GLU A 1 126 ? 13.976 7.574 -3.306 1.00 94.19 126 GLU A O 1
ATOM 1044 N N . LEU A 1 127 ? 12.707 6.511 -1.787 1.00 93.31 127 LEU A N 1
ATOM 1045 C CA . LEU A 1 127 ? 13.787 5.730 -1.169 1.00 93.31 127 LEU A CA 1
ATOM 1046 C C . LEU A 1 127 ? 14.028 4.372 -1.836 1.00 93.31 127 LEU A C 1
ATOM 1048 O O . LEU A 1 127 ? 15.028 3.717 -1.559 1.00 93.31 127 LEU A O 1
ATOM 1052 N N . ILE A 1 128 ? 13.083 3.887 -2.649 1.00 91.88 128 ILE A N 1
ATOM 1053 C CA . ILE A 1 128 ? 13.188 2.565 -3.287 1.00 91.88 128 ILE A CA 1
ATOM 1054 C C . ILE A 1 128 ? 13.251 2.675 -4.805 1.00 91.88 128 ILE A C 1
ATOM 1056 O O . ILE A 1 128 ? 13.983 1.914 -5.440 1.00 91.88 128 ILE A O 1
ATOM 1060 N N . LYS A 1 129 ? 12.462 3.572 -5.408 1.00 87.88 129 LYS A N 1
ATOM 1061 C CA . LYS A 1 129 ? 12.385 3.672 -6.871 1.00 87.88 129 LYS A CA 1
ATOM 1062 C C . LYS A 1 129 ? 13.405 4.625 -7.476 1.00 87.88 129 LYS A C 1
ATOM 1064 O O . LYS A 1 129 ? 13.920 4.296 -8.536 1.00 87.88 129 LYS A O 1
ATOM 1069 N N . LYS A 1 130 ? 13.712 5.765 -6.845 1.00 77.81 130 LYS A N 1
ATOM 1070 C CA . LYS A 1 130 ? 14.751 6.680 -7.364 1.00 77.81 130 LYS A CA 1
ATOM 1071 C C . LYS A 1 130 ? 16.172 6.120 -7.255 1.00 77.81 130 LYS A C 1
ATOM 1073 O O . LYS A 1 130 ? 17.036 6.562 -8.001 1.00 77.81 130 LYS A O 1
ATOM 1078 N N . ASP A 1 131 ? 16.394 5.148 -6.374 1.00 57.28 131 ASP A N 1
ATOM 1079 C CA . ASP A 1 131 ? 17.687 4.473 -6.204 1.00 57.28 131 ASP A CA 1
ATOM 1080 C C . ASP A 1 131 ? 17.963 3.381 -7.264 1.00 57.28 131 ASP A C 1
ATOM 1082 O O . ASP A 1 131 ? 19.006 2.725 -7.213 1.00 57.28 131 ASP A O 1
ATOM 1086 N N . LYS A 1 132 ? 17.044 3.159 -8.216 1.00 53.19 132 LYS A N 1
ATOM 1087 C CA . LYS A 1 132 ? 17.185 2.211 -9.336 1.00 53.19 132 LYS A CA 1
ATOM 1088 C C . LYS A 1 132 ? 17.414 2.929 -10.661 1.00 53.19 132 LYS A C 1
ATOM 1090 O O . LYS A 1 132 ? 18.215 2.393 -11.459 1.00 53.19 132 LYS A O 1
#